Protein AF-A0A534QY47-F1 (afdb_monomer_lite)

Radius of gyration: 16.28 Å; chains: 1; bounding box: 42×30×43 Å

Foldseek 3Di:
DLVVLLVLLVVLLVVLVCLVVCVVVLLVVCVVVPNNVVLVVLCVVPVCRSVVVSNVSSVLSNLSSQLSCLVSVNDPNDPPSVVSVVVVVVVVVVVVVVVVVVVVVVVD

Secondary structure (DSSP, 8-state):
-HHHHHHHHHHHHHHHHHHHHTGGGHHHHHHHTT-HHHHHHHHHH-THHHHHHHHHHHHHHHHHHHHHHHHTTSS---TTHHHHHHHHHHHHHHHHHHHHHHHHHH--

pLDDT: mean 79.67, std 11.09, range [46.72, 92.38]

Structure (mmCIF, N/CA/C/O backbone):
data_AF-A0A534QY47-F1
#
_entry.id   AF-A0A534QY47-F1
#
loop_
_atom_site.group_PDB
_atom_site.id
_atom_site.type_symbol
_atom_site.label_atom_id
_atom_site.label_alt_id
_atom_site.label_comp_id
_atom_site.label_asym_id
_atom_site.label_entity_id
_atom_site.label_seq_id
_atom_site.pdbx_PDB_ins_code
_atom_site.Cartn_x
_atom_site.Cartn_y
_atom_site.Cartn_z
_atom_site.occupancy
_atom_site.B_iso_or_equiv
_atom_site.auth_seq_id
_atom_site.auth_comp_id
_atom_site.auth_asym_id
_atom_site.auth_atom_id
_atom_site.pdbx_PDB_model_num
ATOM 1 N N . MET A 1 1 ? -3.911 5.171 25.504 1.00 53.22 1 MET A N 1
ATOM 2 C CA . MET A 1 1 ? -4.009 4.163 24.417 1.00 53.22 1 MET A CA 1
ATOM 3 C C . MET A 1 1 ? -4.653 4.697 23.130 1.00 53.22 1 MET A C 1
ATOM 5 O O . MET A 1 1 ? -4.181 4.327 22.065 1.00 53.22 1 MET A O 1
ATOM 9 N N . MET A 1 2 ? -5.657 5.589 23.176 1.00 60.81 2 MET A N 1
ATOM 10 C CA . MET A 1 2 ? -6.335 6.099 21.962 1.00 60.81 2 MET A CA 1
ATOM 11 C C . MET A 1 2 ? -5.431 6.891 20.990 1.00 60.81 2 MET A C 1
ATOM 13 O O . MET A 1 2 ? -5.630 6.827 19.782 1.00 60.81 2 MET A O 1
ATOM 17 N N . THR A 1 3 ? -4.409 7.600 21.478 1.00 73.75 3 THR A N 1
ATOM 18 C CA . THR A 1 3 ? -3.548 8.465 20.645 1.00 73.75 3 THR A CA 1
ATOM 19 C C . THR A 1 3 ? -2.682 7.685 19.652 1.00 73.75 3 THR A C 1
ATOM 21 O O . THR A 1 3 ? -2.565 8.089 18.500 1.00 73.75 3 THR A O 1
ATOM 24 N N . ALA A 1 4 ? -2.131 6.538 20.064 1.00 78.62 4 ALA A N 1
ATOM 25 C CA . ALA A 1 4 ? -1.302 5.696 19.198 1.00 78.62 4 ALA A CA 1
ATOM 26 C C . ALA A 1 4 ? -2.110 5.108 18.030 1.00 78.62 4 ALA A C 1
ATOM 28 O O . ALA A 1 4 ? -1.6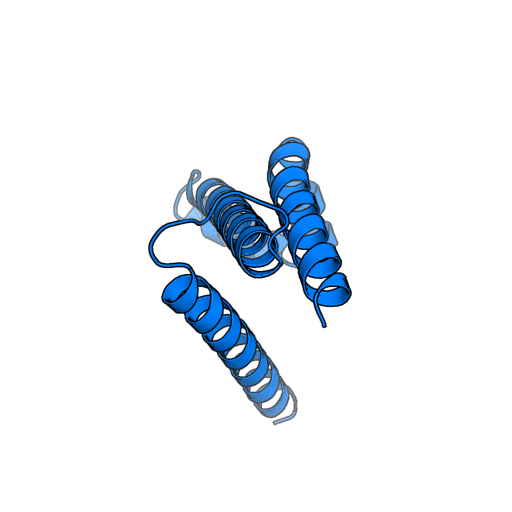52 5.125 16.892 1.00 78.62 4 ALA A O 1
ATOM 29 N N . LEU A 1 5 ? -3.347 4.671 18.294 1.00 79.94 5 LEU A N 1
ATOM 30 C CA . LEU A 1 5 ? -4.260 4.179 17.259 1.00 79.94 5 LEU A CA 1
ATOM 31 C C . LEU A 1 5 ? -4.634 5.288 16.265 1.00 79.94 5 LEU A C 1
ATOM 33 O O . LEU A 1 5 ? -4.670 5.051 15.062 1.00 79.94 5 LEU A O 1
ATOM 37 N N . ARG A 1 6 ? -4.845 6.524 16.736 1.00 79.50 6 ARG A N 1
ATOM 38 C CA . ARG A 1 6 ? -5.104 7.668 15.844 1.00 79.50 6 ARG A CA 1
ATOM 39 C C . ARG A 1 6 ? -3.925 7.949 14.921 1.00 79.50 6 ARG A C 1
ATOM 41 O O . ARG A 1 6 ? -4.141 8.129 13.728 1.00 79.50 6 ARG A O 1
ATOM 48 N N . ILE A 1 7 ? -2.707 7.968 15.463 1.00 85.38 7 ILE A N 1
ATOM 49 C CA . ILE A 1 7 ? -1.487 8.184 14.675 1.00 85.38 7 ILE A CA 1
ATOM 50 C C . ILE A 1 7 ? -1.345 7.070 13.636 1.00 85.38 7 ILE A C 1
ATOM 52 O O . ILE A 1 7 ? -1.282 7.364 12.450 1.00 85.38 7 ILE A O 1
ATOM 56 N N . ALA A 1 8 ? -1.408 5.804 14.057 1.00 82.75 8 ALA A N 1
ATOM 57 C CA . ALA A 1 8 ? -1.300 4.661 13.153 1.00 82.75 8 ALA A CA 1
ATOM 58 C C . ALA A 1 8 ? -2.367 4.681 12.043 1.00 82.75 8 ALA A C 1
ATOM 60 O O . ALA A 1 8 ? -2.062 4.423 10.879 1.00 82.75 8 ALA A O 1
ATOM 61 N N . GLY A 1 9 ? -3.609 5.036 12.380 1.00 84.75 9 GLY A N 1
ATOM 62 C CA . GLY A 1 9 ? -4.700 5.144 11.417 1.00 84.75 9 GLY A CA 1
ATOM 63 C C . GLY A 1 9 ? -4.486 6.247 10.377 1.00 84.75 9 GLY A C 1
ATOM 64 O O . GLY A 1 9 ? -4.613 5.993 9.178 1.00 84.75 9 GLY A O 1
ATOM 65 N N . TRP A 1 10 ? -4.096 7.448 10.813 1.00 87.00 10 TRP A N 1
ATOM 66 C CA . TRP A 1 10 ? -3.781 8.556 9.906 1.00 87.00 10 TRP A CA 1
ATOM 67 C C . TRP A 1 10 ? -2.542 8.285 9.052 1.00 87.00 10 TRP A C 1
ATOM 69 O O . TRP A 1 10 ? -2.553 8.592 7.863 1.00 87.00 10 TRP A O 1
ATOM 79 N N . THR A 1 11 ? -1.504 7.663 9.615 1.00 89.44 11 THR A N 1
ATOM 80 C CA . THR A 1 11 ? -0.309 7.262 8.865 1.00 89.44 11 THR A CA 1
ATOM 81 C C . THR A 1 11 ? -0.654 6.241 7.783 1.00 89.44 11 THR A C 1
ATOM 83 O O . THR A 1 11 ? -0.246 6.419 6.641 1.00 89.44 11 THR A O 1
ATOM 86 N N . ASN A 1 12 ? -1.460 5.222 8.09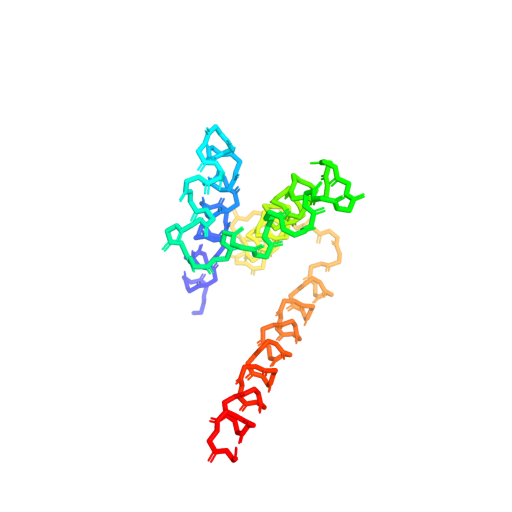1 1.00 89.69 12 ASN A N 1
ATOM 87 C CA . ASN A 1 12 ? -1.893 4.235 7.099 1.00 89.69 12 ASN A CA 1
ATOM 88 C C . ASN A 1 12 ? -2.729 4.861 5.975 1.00 89.69 12 ASN A C 1
ATOM 90 O O . ASN A 1 12 ? -2.514 4.544 4.806 1.00 89.69 12 ASN A O 1
ATOM 94 N N . LEU A 1 13 ? -3.624 5.801 6.296 1.00 88.69 13 LEU A N 1
ATOM 95 C CA . LEU A 1 13 ? -4.336 6.560 5.266 1.00 88.69 13 LEU A CA 1
ATOM 96 C C . LEU A 1 13 ? -3.386 7.392 4.400 1.00 88.69 13 LEU A C 1
ATOM 98 O O . LEU A 1 13 ? -3.509 7.372 3.177 1.00 88.69 13 LEU A O 1
ATOM 102 N N . ALA A 1 14 ? -2.428 8.090 5.011 1.00 90.88 14 ALA A N 1
ATOM 103 C CA . ALA A 1 14 ? -1.441 8.879 4.282 1.00 90.88 14 ALA A CA 1
ATOM 104 C C . ALA A 1 14 ? -0.595 8.001 3.346 1.00 90.88 14 ALA A C 1
ATOM 106 O O . ALA A 1 14 ? -0.391 8.364 2.191 1.00 90.88 14 ALA A O 1
ATOM 107 N N . ILE A 1 15 ? -0.170 6.817 3.802 1.00 89.06 15 ILE A N 1
ATOM 108 C CA . ILE A 1 15 ? 0.558 5.842 2.981 1.00 89.06 15 ILE A CA 1
ATOM 109 C C . ILE A 1 15 ? -0.315 5.357 1.820 1.00 89.06 15 ILE A C 1
ATOM 111 O O . ILE A 1 15 ? 0.154 5.334 0.683 1.00 89.06 15 ILE A O 1
ATOM 115 N N . GLY A 1 16 ? -1.578 5.001 2.071 1.00 88.12 16 GLY A N 1
ATOM 116 C CA . GLY A 1 16 ? -2.505 4.569 1.023 1.00 88.12 16 GLY A CA 1
ATOM 117 C C . GLY A 1 16 ? -2.723 5.647 -0.042 1.00 88.12 16 GLY A C 1
ATOM 118 O O . GLY A 1 16 ? -2.646 5.365 -1.236 1.00 88.12 16 GLY A O 1
ATOM 119 N N . LEU A 1 17 ? -2.905 6.903 0.377 1.00 89.94 17 LEU A N 1
ATOM 120 C CA . LEU A 1 17 ? -3.018 8.046 -0.532 1.00 89.94 17 LEU A CA 1
ATOM 121 C C . LEU A 1 17 ? -1.726 8.289 -1.315 1.00 89.94 17 LEU A C 1
ATOM 123 O O . LEU A 1 17 ? -1.790 8.534 -2.517 1.00 89.94 17 LEU A O 1
ATOM 127 N N . LEU A 1 18 ? -0.561 8.172 -0.672 1.00 88.75 18 LEU A N 1
ATOM 128 C CA . LEU A 1 18 ? 0.734 8.306 -1.338 1.00 88.75 18 LEU A CA 1
ATOM 129 C C . LEU A 1 18 ? 0.919 7.235 -2.421 1.00 88.75 18 LEU A C 1
ATOM 131 O O . LEU A 1 18 ? 1.399 7.555 -3.502 1.00 88.75 18 LEU A O 1
ATOM 135 N N . HIS A 1 19 ? 0.470 5.998 -2.184 1.00 88.06 19 HIS A N 1
ATOM 136 C CA . HIS A 1 19 ? 0.481 4.940 -3.200 1.00 88.06 19 HIS A CA 1
ATOM 137 C C . HIS A 1 19 ? -0.448 5.243 -4.384 1.00 88.06 19 HIS A C 1
ATOM 139 O O . HIS A 1 19 ? -0.180 4.813 -5.497 1.00 88.06 19 HIS A O 1
ATOM 145 N N . ILE A 1 20 ? -1.532 5.997 -4.205 1.00 88.56 20 ILE A N 1
ATOM 146 C CA . ILE A 1 20 ? -2.355 6.430 -5.345 1.00 88.56 20 ILE A CA 1
ATOM 147 C C . ILE A 1 20 ? -1.701 7.624 -6.052 1.00 88.56 20 ILE A C 1
ATOM 149 O O . ILE A 1 20 ? -1.602 7.644 -7.278 1.00 88.56 20 ILE A O 1
ATOM 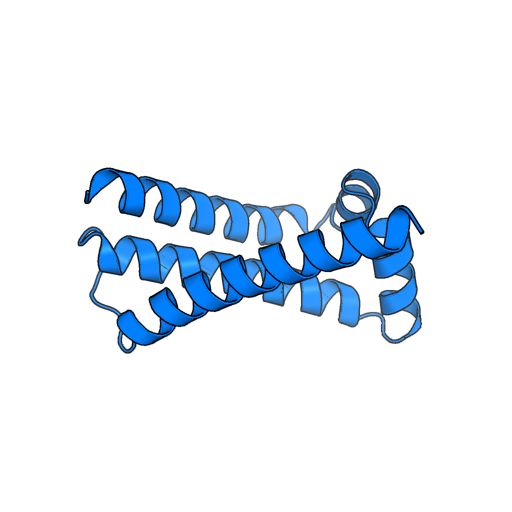153 N N . ALA A 1 21 ? -1.204 8.601 -5.295 1.00 88.25 21 ALA A N 1
ATOM 154 C CA . ALA A 1 21 ? -0.585 9.808 -5.834 1.00 88.25 21 ALA A CA 1
ATOM 155 C C . ALA A 1 21 ? 0.726 9.524 -6.583 1.00 88.25 21 ALA A C 1
ATOM 157 O O . ALA A 1 21 ? 1.040 10.199 -7.560 1.00 88.25 21 ALA A O 1
ATOM 158 N N . ALA A 1 22 ? 1.481 8.509 -6.163 1.00 86.31 22 ALA A N 1
ATOM 159 C CA . ALA A 1 22 ? 2.758 8.150 -6.765 1.00 86.31 22 ALA A CA 1
ATOM 160 C C . ALA A 1 22 ? 2.635 7.299 -8.040 1.00 86.31 22 ALA A C 1
ATOM 162 O O . ALA A 1 22 ? 3.655 6.969 -8.641 1.00 86.31 22 ALA A O 1
ATOM 163 N N . ARG A 1 23 ? 1.414 6.986 -8.498 1.00 84.25 23 ARG A N 1
ATOM 164 C CA . ARG A 1 23 ? 1.156 6.220 -9.732 1.00 84.25 23 ARG A CA 1
ATOM 165 C C . ARG A 1 23 ? 1.893 6.753 -10.968 1.00 84.25 23 ARG A C 1
ATOM 167 O O . ARG A 1 23 ? 2.522 5.949 -11.649 1.00 84.25 23 ARG A O 1
ATOM 174 N N . PRO A 1 24 ? 1.943 8.073 -11.242 1.00 88.69 24 PRO A N 1
ATOM 175 C CA . PRO A 1 24 ? 2.703 8.589 -12.385 1.00 88.69 24 PRO A CA 1
ATOM 176 C C . PRO A 1 24 ? 4.218 8.321 -12.292 1.00 88.69 24 PRO A C 1
ATOM 178 O O . PRO A 1 24 ? 4.921 8.382 -13.297 1.00 88.69 24 PRO A O 1
ATOM 181 N N . TRP A 1 25 ? 4.728 8.003 -11.097 1.00 89.62 25 TRP A N 1
ATOM 182 C CA . TRP A 1 25 ? 6.131 7.686 -10.821 1.00 89.62 25 TRP A CA 1
ATOM 183 C C . TRP A 1 25 ? 6.345 6.245 -10.348 1.00 89.62 25 TRP A C 1
ATOM 185 O O . TRP A 1 25 ? 7.429 5.926 -9.859 1.00 89.62 25 TRP A O 1
ATOM 195 N N . GLU A 1 26 ? 5.363 5.358 -10.509 1.00 86.19 26 GLU A N 1
ATOM 196 C CA . GLU A 1 26 ? 5.379 4.005 -9.93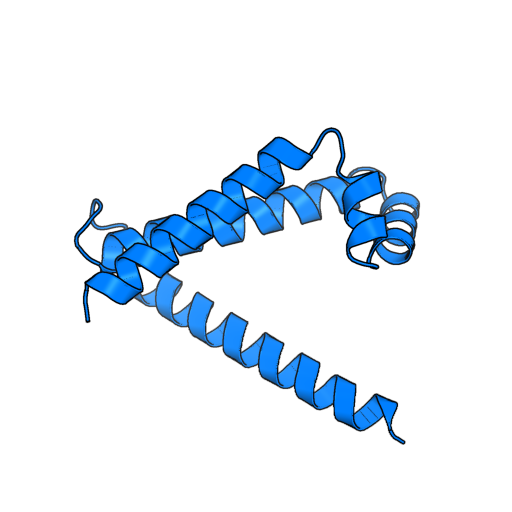7 1.00 86.19 26 GLU A CA 1
ATOM 197 C C . GLU A 1 26 ? 6.633 3.211 -10.326 1.00 86.19 26 GLU A C 1
ATOM 199 O O . GLU A 1 26 ? 7.255 2.573 -9.477 1.00 86.19 26 GLU A O 1
ATOM 204 N N . ARG A 1 27 ? 7.071 3.310 -11.589 1.00 85.75 27 ARG A N 1
ATOM 205 C CA . ARG A 1 27 ? 8.255 2.610 -12.085 1.00 85.75 27 ARG A CA 1
ATOM 206 C C . ARG A 1 27 ? 9.504 3.150 -11.407 1.00 85.75 27 ARG A C 1
ATOM 208 O O . ARG A 1 27 ? 10.292 2.386 -10.862 1.00 85.75 27 ARG A O 1
ATOM 215 N N . ARG A 1 28 ? 9.657 4.476 -11.361 1.00 88.69 28 ARG A N 1
ATOM 216 C CA . ARG A 1 28 ? 10.787 5.126 -10.685 1.00 88.69 28 ARG A CA 1
ATOM 217 C C . ARG A 1 28 ? 10.818 4.777 -9.196 1.00 88.69 28 ARG A C 1
ATOM 219 O O . ARG A 1 28 ? 11.882 4.437 -8.691 1.00 88.69 28 ARG A O 1
ATOM 226 N N . MET A 1 29 ? 9.673 4.815 -8.518 1.00 87.19 29 MET A N 1
ATOM 227 C CA . MET A 1 29 ? 9.566 4.448 -7.106 1.00 87.19 29 MET A CA 1
ATOM 228 C C . MET A 1 29 ? 9.888 2.975 -6.860 1.00 87.19 29 MET A C 1
ATOM 230 O O . MET A 1 29 ? 10.614 2.663 -5.922 1.00 87.19 29 MET A O 1
ATOM 234 N N . SER A 1 30 ? 9.433 2.079 -7.734 1.00 87.56 30 SER A N 1
ATOM 235 C CA . SER A 1 30 ? 9.727 0.647 -7.633 1.00 87.56 30 SER A CA 1
ATOM 236 C C . SER A 1 30 ? 11.233 0.384 -7.688 1.00 87.56 30 SER A C 1
ATOM 238 O O . SER A 1 30 ? 11.755 -0.386 -6.888 1.00 87.56 30 SER A O 1
ATOM 240 N N . TYR A 1 31 ? 11.961 1.080 -8.564 1.00 91.12 31 TYR A N 1
ATOM 241 C CA . TYR A 1 31 ? 13.425 1.007 -8.602 1.00 91.12 31 TYR A CA 1
ATOM 242 C C . TYR A 1 31 ? 14.095 1.630 -7.375 1.00 91.12 31 TYR A C 1
ATOM 244 O O . TYR A 1 31 ? 15.055 1.064 -6.864 1.00 91.12 31 TYR A O 1
ATOM 252 N N . TRP A 1 32 ? 13.581 2.755 -6.876 1.00 89.62 32 TRP A N 1
ATOM 253 C CA . TRP A 1 32 ? 14.104 3.407 -5.670 1.00 89.62 32 TRP A CA 1
ATOM 254 C C . TRP A 1 32 ? 13.988 2.537 -4.416 1.00 89.62 32 TRP A C 1
ATOM 256 O O . TRP A 1 32 ? 14.895 2.530 -3.592 1.00 89.62 32 TRP A O 1
ATOM 266 N N . VAL A 1 33 ? 12.894 1.787 -4.285 1.00 85.50 33 VAL A N 1
ATOM 267 C CA . VAL A 1 33 ? 12.653 0.868 -3.159 1.00 85.50 33 VAL A CA 1
ATOM 268 C C . VAL A 1 33 ? 13.322 -0.503 -3.388 1.00 85.50 33 VAL A C 1
ATOM 270 O O . VAL A 1 33 ? 13.315 -1.355 -2.507 1.00 85.50 33 VAL A O 1
ATOM 273 N N . GLY A 1 34 ? 13.940 -0.722 -4.555 1.00 88.06 34 GLY A N 1
ATOM 274 C CA . GLY A 1 34 ? 14.675 -1.949 -4.884 1.00 88.06 34 GLY A CA 1
ATOM 275 C C . GLY A 1 34 ? 13.825 -3.095 -5.445 1.00 88.06 34 GLY A C 1
ATOM 276 O O . GLY A 1 34 ? 14.374 -4.142 -5.763 1.00 88.06 34 GLY A O 1
ATOM 277 N N . ILE A 1 35 ? 12.516 -2.894 -5.638 1.00 89.38 35 ILE A N 1
ATOM 278 C CA . ILE A 1 35 ? 11.578 -3.893 -6.194 1.00 89.38 35 ILE A CA 1
ATOM 279 C C . ILE A 1 35 ? 11.379 -3.766 -7.716 1.00 89.38 35 ILE A C 1
ATOM 281 O O . ILE A 1 35 ? 10.556 -4.460 -8.308 1.00 89.38 35 ILE A O 1
ATOM 285 N N . GLY A 1 36 ? 12.100 -2.850 -8.369 1.00 90.38 36 GLY A N 1
ATOM 286 C CA . GLY A 1 36 ? 11.985 -2.562 -9.803 1.00 90.38 36 GLY A CA 1
ATOM 287 C C . GLY A 1 36 ? 12.117 -3.801 -10.700 1.00 90.38 36 GLY A C 1
ATOM 288 O O . GLY A 1 36 ? 11.218 -4.037 -11.507 1.00 90.38 36 GLY A O 1
ATOM 289 N N . PRO A 1 37 ? 13.170 -4.631 -10.548 1.00 92.06 37 PRO A N 1
ATOM 290 C CA . PRO A 1 37 ? 13.335 -5.850 -11.343 1.00 92.06 37 PRO A CA 1
ATOM 291 C C . PRO A 1 37 ? 12.172 -6.844 -11.207 1.00 92.06 37 PRO A C 1
ATOM 293 O O . PRO A 1 37 ? 11.777 -7.465 -12.198 1.00 92.06 37 PRO A O 1
ATOM 296 N N . ASP A 1 38 ? 11.596 -6.968 -10.008 1.00 89.25 38 ASP A N 1
ATOM 297 C CA . ASP A 1 38 ? 10.447 -7.839 -9.747 1.00 89.25 38 ASP A CA 1
ATOM 298 C C . ASP A 1 38 ? 9.171 -7.290 -10.386 1.00 89.25 38 ASP A C 1
ATOM 300 O O . ASP A 1 38 ? 8.422 -8.038 -11.016 1.00 89.25 38 ASP A O 1
ATOM 304 N N . MET A 1 39 ? 8.947 -5.975 -10.305 1.00 89.06 39 MET A N 1
ATOM 305 C CA . MET A 1 39 ? 7.813 -5.320 -10.963 1.00 89.06 39 MET A CA 1
ATOM 306 C C . MET A 1 39 ? 7.906 -5.421 -12.488 1.00 89.06 39 MET A C 1
ATOM 308 O O . MET A 1 39 ? 6.908 -5.725 -13.141 1.00 89.06 39 MET A O 1
ATOM 312 N N . ASP A 1 40 ? 9.102 -5.266 -13.060 1.00 91.81 40 ASP A N 1
ATOM 313 C CA . ASP A 1 40 ? 9.335 -5.475 -14.491 1.00 91.81 40 ASP A CA 1
ATOM 314 C C . ASP A 1 40 ? 9.096 -6.951 -14.875 1.00 91.81 40 ASP A C 1
ATOM 316 O O . ASP A 1 40 ? 8.551 -7.238 -15.943 1.00 91.81 40 ASP A O 1
ATOM 320 N N . ARG A 1 41 ? 9.440 -7.913 -14.005 1.00 91.31 41 ARG A N 1
ATOM 321 C CA . ARG A 1 41 ? 9.137 -9.341 -14.215 1.00 91.31 41 ARG A CA 1
ATOM 322 C C . ARG A 1 41 ? 7.634 -9.629 -14.179 1.00 91.31 41 ARG A C 1
ATOM 324 O O . ARG A 1 41 ? 7.161 -10.357 -15.050 1.00 91.31 41 ARG A O 1
ATOM 331 N N . LEU A 1 42 ? 6.889 -9.055 -13.232 1.00 88.50 42 LEU A N 1
ATOM 332 C CA . LEU A 1 42 ? 5.424 -9.153 -13.192 1.00 88.50 42 LEU A CA 1
ATOM 333 C C . LEU A 1 42 ? 4.784 -8.508 -14.427 1.00 88.50 42 LEU A C 1
ATOM 335 O O . LEU A 1 42 ? 3.872 -9.084 -15.015 1.00 88.50 42 LEU A O 1
ATOM 339 N N . GLY A 1 43 ? 5.294 -7.352 -14.859 1.00 90.06 43 GLY A N 1
ATOM 340 C CA . GLY A 1 43 ? 4.820 -6.661 -16.058 1.00 90.06 43 GLY A CA 1
ATOM 341 C C . GLY A 1 43 ? 4.994 -7.488 -17.333 1.00 90.06 43 GLY A C 1
ATOM 342 O O . GLY A 1 43 ? 4.127 -7.449 -18.204 1.00 90.06 43 GLY A O 1
ATOM 343 N N . ARG A 1 44 ? 6.060 -8.300 -17.417 1.00 92.38 44 ARG A N 1
ATOM 344 C CA . ARG A 1 44 ? 6.264 -9.257 -18.520 1.00 92.38 44 ARG A CA 1
ATOM 345 C C . ARG A 1 44 ? 5.256 -10.409 -18.527 1.00 92.38 44 ARG A C 1
ATOM 347 O O . ARG A 1 44 ? 4.989 -10.940 -19.598 1.00 92.38 44 ARG A O 1
ATOM 354 N N . MET A 1 45 ? 4.711 -10.805 -17.373 1.00 91.56 45 MET A N 1
ATOM 355 C CA . MET A 1 45 ? 3.629 -11.800 -17.318 1.00 91.56 45 MET A CA 1
ATOM 356 C C . MET A 1 45 ? 2.305 -11.187 -17.770 1.00 91.56 45 MET A C 1
ATOM 358 O O . MET A 1 45 ? 1.591 -11.777 -18.575 1.00 91.56 45 MET A O 1
ATOM 362 N N . HIS A 1 46 ? 1.980 -10.001 -17.255 1.00 90.00 46 HIS A N 1
ATOM 363 C CA . HIS A 1 46 ? 0.828 -9.230 -17.700 1.00 90.00 46 HIS A CA 1
ATOM 364 C C . HIS A 1 46 ? 0.996 -7.759 -17.311 1.00 90.00 46 HIS A C 1
ATOM 366 O O . HIS A 1 46 ? 1.235 -7.445 -16.144 1.00 90.00 46 HIS A O 1
ATOM 372 N N . PHE A 1 47 ? 0.789 -6.839 -18.257 1.00 87.69 47 PHE A N 1
ATOM 373 C CA . PHE A 1 47 ? 1.043 -5.409 -18.042 1.00 87.69 47 PHE A CA 1
ATOM 374 C C . PHE A 1 47 ? 0.237 -4.808 -16.879 1.00 87.69 47 PHE A C 1
ATOM 376 O O . PHE A 1 47 ? 0.718 -3.895 -16.223 1.00 87.69 47 PHE A O 1
ATOM 383 N N . LEU A 1 48 ? -0.962 -5.333 -16.586 1.00 89.25 48 LEU A N 1
ATOM 384 C CA . LEU A 1 48 ? -1.805 -4.884 -15.464 1.00 89.25 48 LEU A CA 1
ATOM 385 C C . LEU A 1 48 ? -1.343 -5.361 -14.080 1.00 89.25 48 LEU A C 1
ATOM 387 O O . LEU A 1 48 ? -1.778 -4.786 -13.086 1.00 89.25 48 LEU A O 1
ATOM 391 N N . LEU A 1 49 ? -0.513 -6.402 -13.976 1.00 88.25 49 LEU A N 1
ATOM 392 C CA . LEU A 1 49 ? -0.178 -7.003 -12.679 1.00 88.25 49 LEU A CA 1
ATOM 393 C C . LEU A 1 49 ? 0.552 -6.041 -11.724 1.00 88.25 49 LEU A C 1
ATOM 395 O O . LEU A 1 49 ? 0.124 -5.937 -10.572 1.00 88.25 49 LEU A O 1
ATOM 399 N N . PRO A 1 50 ? 1.582 -5.287 -12.159 1.00 87.50 50 PRO A N 1
ATOM 400 C CA . PRO A 1 50 ? 2.230 -4.294 -11.298 1.00 87.50 50 PRO A CA 1
ATOM 401 C C . PRO A 1 50 ? 1.248 -3.220 -10.813 1.00 87.50 50 PRO A C 1
ATOM 403 O O . PRO A 1 50 ? 1.234 -2.857 -9.636 1.00 87.50 50 PRO A O 1
ATOM 406 N N . TYR A 1 51 ? 0.354 -2.770 -11.699 1.00 86.38 51 TYR A N 1
ATOM 407 C CA . TYR A 1 51 ? -0.681 -1.795 -11.364 1.00 86.38 51 TYR A CA 1
ATOM 408 C C . TYR A 1 51 ? -1.700 -2.337 -10.363 1.00 86.38 51 TYR A C 1
ATOM 410 O O . TYR A 1 51 ? -2.111 -1.605 -9.460 1.00 86.38 51 TYR A O 1
ATOM 418 N N . ALA A 1 52 ? -2.121 -3.591 -10.532 1.00 87.50 52 ALA A N 1
ATOM 419 C CA . ALA A 1 52 ? -3.044 -4.262 -9.630 1.00 87.50 52 ALA A CA 1
ATOM 420 C C . ALA A 1 52 ? -2.425 -4.407 -8.236 1.00 87.50 52 ALA A C 1
ATOM 422 O O . ALA A 1 52 ? -3.089 -4.107 -7.248 1.00 87.50 52 ALA A O 1
ATOM 423 N N . LEU A 1 53 ? -1.141 -4.768 -8.152 1.00 88.00 53 LEU A N 1
ATOM 424 C CA . LEU A 1 53 ? -0.420 -4.875 -6.885 1.00 88.00 53 LEU A CA 1
ATOM 425 C C . LEU A 1 53 ? -0.294 -3.521 -6.170 1.00 88.00 53 LEU A C 1
ATOM 427 O O . LEU A 1 53 ? -0.491 -3.441 -4.956 1.00 88.00 53 LEU A O 1
ATOM 431 N N . TRP A 1 54 ? -0.038 -2.443 -6.915 1.00 87.81 54 TRP A N 1
ATOM 432 C CA . TRP A 1 54 ? -0.007 -1.082 -6.369 1.00 87.81 54 TRP A CA 1
ATOM 433 C C . TRP A 1 54 ? -1.364 -0.649 -5.806 1.00 87.81 54 TRP A C 1
ATOM 435 O O . TRP A 1 54 ? -1.437 -0.150 -4.683 1.00 87.81 54 TRP A O 1
ATOM 445 N N . ILE A 1 55 ? -2.448 -0.876 -6.556 1.00 87.25 55 ILE A N 1
ATOM 446 C CA . ILE A 1 55 ? -3.811 -0.564 -6.098 1.00 87.25 55 ILE A CA 1
ATOM 447 C C . ILE A 1 55 ? -4.189 -1.431 -4.895 1.00 87.25 55 ILE A C 1
ATOM 449 O O . ILE A 1 55 ? -4.748 -0.913 -3.933 1.00 87.25 55 ILE A O 1
ATOM 453 N N . ALA A 1 56 ? -3.855 -2.723 -4.912 1.00 88.12 56 ALA A N 1
ATOM 454 C CA . ALA A 1 56 ? -4.113 -3.632 -3.800 1.00 88.12 56 ALA A CA 1
ATOM 455 C C . ALA A 1 56 ? -3.392 -3.174 -2.525 1.00 88.12 56 ALA A C 1
ATOM 457 O O . ALA A 1 56 ? -3.996 -3.133 -1.456 1.00 88.12 56 ALA A O 1
ATOM 458 N N . THR A 1 57 ? -2.132 -2.750 -2.648 1.00 88.12 57 THR A N 1
ATOM 459 C CA . THR A 1 57 ? -1.355 -2.186 -1.537 1.00 88.12 57 THR A CA 1
ATOM 460 C C . THR A 1 57 ? -2.000 -0.906 -1.005 1.00 88.12 57 THR A C 1
ATOM 462 O O . THR A 1 57 ? -2.234 -0.788 0.198 1.00 88.12 57 THR A O 1
ATOM 465 N N . ALA A 1 58 ? -2.375 0.026 -1.888 1.00 89.00 58 ALA A N 1
ATOM 466 C CA . ALA A 1 58 ? -3.064 1.257 -1.502 1.00 89.00 58 ALA A CA 1
ATOM 467 C C . ALA A 1 58 ? -4.395 0.979 -0.781 1.00 89.00 58 ALA A C 1
ATOM 469 O O . ALA A 1 58 ? -4.685 1.590 0.248 1.00 89.00 58 ALA A O 1
ATOM 470 N N . ALA A 1 59 ? -5.183 0.030 -1.291 1.00 87.50 59 ALA A N 1
ATOM 471 C CA . ALA A 1 59 ? -6.448 -0.386 -0.701 1.00 87.50 59 ALA A CA 1
ATOM 472 C C . ALA A 1 59 ? -6.253 -1.045 0.671 1.00 87.50 59 ALA A C 1
ATOM 474 O O . ALA A 1 59 ? -7.010 -0.751 1.593 1.00 87.50 59 ALA A O 1
ATOM 475 N N . ALA A 1 60 ? -5.222 -1.879 0.836 1.00 86.94 60 ALA A N 1
ATOM 476 C CA . ALA A 1 60 ? -4.891 -2.502 2.115 1.00 86.94 60 ALA A CA 1
ATOM 477 C C . ALA A 1 60 ? -4.524 -1.449 3.172 1.00 86.94 60 ALA A C 1
ATOM 479 O O . ALA A 1 60 ? -5.116 -1.430 4.252 1.00 86.94 60 ALA A O 1
ATOM 480 N N . PHE A 1 61 ? -3.622 -0.517 2.846 1.00 88.12 61 PHE A N 1
ATOM 481 C CA . PHE A 1 61 ? -3.274 0.594 3.739 1.00 88.12 61 PHE A CA 1
ATOM 482 C C . PHE A 1 61 ? -4.476 1.498 4.036 1.00 88.12 61 PHE A C 1
ATOM 484 O O . PHE A 1 61 ? -4.697 1.867 5.189 1.00 88.12 61 PHE A O 1
ATOM 491 N N . GLY A 1 62 ? -5.302 1.795 3.030 1.00 88.12 62 GLY A N 1
ATOM 492 C CA . GLY A 1 62 ? -6.539 2.553 3.199 1.00 88.12 62 GLY A CA 1
ATOM 493 C C . GLY A 1 62 ? -7.516 1.873 4.161 1.00 88.12 62 GLY A C 1
ATOM 494 O O . GLY A 1 62 ? -7.989 2.495 5.113 1.00 88.12 62 GLY A O 1
ATOM 495 N N . ALA A 1 63 ? -7.767 0.576 3.967 1.00 85.56 63 ALA A N 1
ATOM 496 C CA . ALA A 1 63 ? -8.632 -0.217 4.831 1.00 85.56 63 ALA A CA 1
ATOM 497 C C . ALA A 1 63 ? -8.090 -0.261 6.265 1.00 85.56 63 ALA A C 1
ATOM 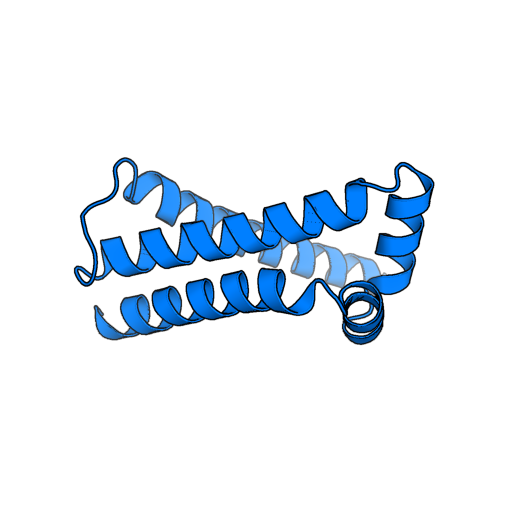499 O O . ALA A 1 63 ? -8.814 0.069 7.204 1.00 85.56 63 ALA A O 1
ATOM 500 N N . PHE A 1 64 ? -6.808 -0.588 6.453 1.00 84.25 64 PHE A N 1
ATOM 501 C CA . PHE A 1 64 ? -6.194 -0.610 7.780 1.00 84.25 64 PHE A CA 1
ATOM 502 C C . PHE A 1 64 ? -6.224 0.761 8.459 1.00 84.25 64 PHE A C 1
ATOM 504 O O . PHE A 1 64 ? -6.488 0.835 9.660 1.00 84.25 64 PHE A O 1
ATOM 511 N N . GLY A 1 65 ? -6.019 1.847 7.714 1.00 85.81 65 GLY A N 1
ATOM 512 C CA . GLY A 1 65 ? -6.142 3.212 8.221 1.00 85.81 65 GLY A CA 1
ATOM 513 C C . GLY A 1 65 ? -7.550 3.527 8.726 1.00 85.81 65 GLY A C 1
ATOM 514 O O . GLY A 1 65 ? -7.713 3.933 9.879 1.00 85.81 65 GLY A O 1
ATOM 515 N N . LEU A 1 66 ? -8.574 3.252 7.911 1.00 84.94 66 LEU A N 1
ATOM 516 C CA . LEU A 1 66 ? -9.980 3.453 8.281 1.00 84.94 66 LEU A CA 1
ATOM 517 C C . LEU A 1 66 ? -10.385 2.616 9.499 1.00 84.94 66 LEU A C 1
ATOM 519 O O . LEU A 1 66 ? -11.003 3.138 10.427 1.00 84.94 66 LEU A O 1
ATOM 523 N N . TYR A 1 67 ? -10.008 1.337 9.536 1.00 81.50 67 TYR A N 1
ATOM 524 C CA . TYR A 1 67 ? -10.335 0.456 10.658 1.00 81.50 67 TYR A CA 1
ATOM 525 C C . TYR A 1 67 ? -9.614 0.851 11.948 1.00 81.50 67 TYR A C 1
ATOM 527 O O . TYR A 1 67 ? -10.219 0.807 13.019 1.00 81.50 67 TYR A O 1
ATOM 535 N N . THR A 1 68 ? -8.362 1.305 11.863 1.00 81.44 68 THR A N 1
ATOM 536 C CA . THR A 1 68 ? -7.616 1.776 13.039 1.00 81.44 68 THR A CA 1
ATOM 537 C C . THR A 1 68 ? -8.197 3.094 13.571 1.00 81.44 68 THR A C 1
ATOM 539 O O . THR A 1 68 ? -8.349 3.250 14.782 1.00 81.44 68 THR A O 1
ATOM 542 N N . LEU A 1 69 ? -8.613 4.018 12.693 1.00 82.31 69 LEU A N 1
ATOM 543 C CA . LEU A 1 69 ? -9.313 5.249 13.094 1.00 82.31 69 LEU A CA 1
ATOM 544 C C . LEU A 1 69 ? -10.693 4.971 13.704 1.00 82.31 69 LEU A C 1
ATOM 546 O O . LEU A 1 69 ? -11.078 5.632 14.672 1.00 82.31 69 LEU A O 1
ATOM 550 N N . SER A 1 70 ? -11.410 3.979 13.171 1.00 80.88 70 SER A N 1
ATOM 551 C CA . SER A 1 70 ? -12.677 3.493 13.725 1.00 80.88 70 SER A CA 1
ATOM 552 C C . SER A 1 70 ? -12.474 2.913 15.133 1.00 80.88 70 SER A C 1
ATOM 554 O O . SER A 1 70 ? -13.161 3.313 16.070 1.00 80.88 70 SER A O 1
ATOM 556 N N . ALA A 1 71 ? -11.456 2.065 15.325 1.00 77.75 71 ALA A N 1
ATOM 557 C CA . ALA A 1 71 ? -11.101 1.499 16.631 1.00 77.75 71 ALA A CA 1
ATOM 558 C C . ALA A 1 71 ? -10.644 2.558 17.652 1.00 77.75 71 ALA A C 1
ATOM 560 O O . ALA A 1 71 ? -10.832 2.385 18.854 1.00 77.75 71 ALA A O 1
ATOM 561 N N . ALA A 1 72 ? -10.077 3.674 17.187 1.00 77.56 72 ALA A N 1
ATOM 562 C CA . ALA A 1 72 ? -9.683 4.798 18.030 1.00 77.56 72 ALA A CA 1
ATOM 563 C C . ALA A 1 72 ? -10.847 5.723 18.442 1.00 77.56 72 ALA A C 1
ATOM 565 O O . ALA A 1 72 ? -10.603 6.763 19.056 1.00 77.56 72 ALA A O 1
ATOM 566 N N . GLY A 1 73 ? -12.090 5.414 18.048 1.00 73.31 73 GLY A N 1
ATOM 567 C CA . GLY A 1 73 ? -13.264 6.258 18.298 1.00 73.31 73 GLY A CA 1
ATOM 568 C C . GLY A 1 73 ? -13.247 7.595 17.546 1.00 73.31 73 GLY A C 1
ATOM 569 O O . GLY A 1 73 ? -14.049 8.473 17.839 1.00 73.31 73 GLY A O 1
ATOM 570 N N . SER A 1 74 ? -12.323 7.774 16.594 1.00 66.88 74 SER A N 1
ATOM 571 C CA . SER A 1 74 ? -12.172 9.013 15.812 1.00 66.88 74 SER A CA 1
ATOM 572 C C . SER A 1 74 ? -12.941 8.986 14.491 1.00 66.88 74 SER A C 1
ATOM 574 O O . SER A 1 74 ? -12.970 9.987 13.781 1.00 66.88 74 SER A O 1
ATOM 576 N N . PHE A 1 75 ? -13.548 7.848 14.147 1.00 67.50 75 PHE A N 1
ATOM 577 C CA . PHE A 1 75 ? -14.326 7.658 12.929 1.00 67.50 75 PHE A CA 1
ATOM 578 C C . PHE A 1 75 ? -15.554 6.777 13.189 1.00 67.50 75 PHE A C 1
ATOM 580 O O . PHE A 1 75 ? -15.655 6.128 14.231 1.00 67.50 75 PHE A O 1
ATOM 587 N N . ARG A 1 76 ? -16.494 6.741 12.235 1.00 64.75 76 ARG A N 1
ATOM 588 C CA . ARG A 1 76 ? -17.712 5.920 12.320 1.00 64.75 76 ARG A CA 1
ATOM 589 C C . ARG A 1 76 ? -17.353 4.442 12.527 1.00 64.75 76 ARG A C 1
ATOM 591 O O . ARG A 1 76 ? -16.417 3.931 11.910 1.00 64.75 76 ARG A O 1
ATOM 598 N N . SER A 1 77 ? -18.114 3.760 13.383 1.00 60.06 77 SER A N 1
ATOM 599 C CA . SER A 1 77 ? -18.034 2.308 13.582 1.00 60.06 77 SER A CA 1
ATOM 600 C C . SER A 1 77 ? -18.241 1.587 12.247 1.00 60.06 77 SER A C 1
ATOM 602 O O . SER A 1 77 ? -19.338 1.635 11.687 1.00 60.06 77 SER A O 1
ATOM 604 N N . LEU A 1 78 ? -17.198 0.927 11.743 1.00 63.72 78 LEU A N 1
ATOM 605 C CA . LEU A 1 78 ? -17.266 0.089 10.547 1.00 63.72 78 LEU A CA 1
ATOM 606 C C . LEU A 1 78 ? -17.653 -1.351 10.936 1.00 63.72 78 LEU A C 1
ATOM 608 O O . LEU A 1 78 ? -17.164 -1.860 11.951 1.00 63.72 78 LEU A O 1
ATOM 612 N N . PRO A 1 79 ? -18.515 -2.035 10.156 1.00 62.62 79 PRO A N 1
ATOM 613 C CA . PRO A 1 79 ? -18.796 -3.451 10.379 1.00 62.62 79 PRO A CA 1
ATOM 614 C C . PRO A 1 79 ? -17.497 -4.266 10.254 1.00 62.62 79 PRO A C 1
ATOM 616 O O . PRO A 1 79 ? -16.608 -3.897 9.498 1.00 62.62 79 PRO A O 1
ATOM 619 N N . PHE A 1 80 ? -17.365 -5.361 11.010 1.00 61.91 80 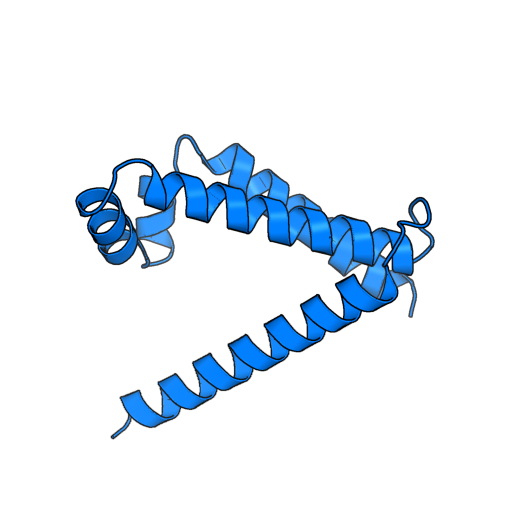PHE A N 1
ATOM 620 C CA . PHE A 1 80 ? -16.172 -6.232 11.028 1.00 61.91 80 PHE A CA 1
ATOM 621 C C . PHE A 1 80 ? -14.864 -5.608 11.562 1.00 61.91 80 PHE A C 1
ATOM 623 O O . PHE A 1 80 ? -13.793 -6.184 11.370 1.00 61.91 80 PHE A O 1
ATOM 630 N N . ALA A 1 81 ? -14.923 -4.503 12.317 1.00 58.69 81 ALA A N 1
ATOM 631 C CA . ALA A 1 81 ? -13.728 -3.829 12.844 1.00 58.69 81 ALA A CA 1
ATOM 632 C C . ALA A 1 81 ? -12.758 -4.738 13.621 1.00 58.69 81 ALA A C 1
ATOM 634 O O . ALA A 1 81 ? -11.546 -4.627 13.454 1.00 58.69 81 ALA A O 1
ATOM 635 N N . LYS A 1 82 ? -13.271 -5.688 14.414 1.00 59.59 82 LYS A N 1
ATOM 636 C CA . LYS A 1 82 ? -12.424 -6.671 15.110 1.00 59.59 82 LYS A CA 1
ATOM 637 C C . LYS A 1 82 ? -11.670 -7.566 14.123 1.00 59.59 82 LYS A C 1
ATOM 639 O O . LYS A 1 82 ? -10.463 -7.718 14.256 1.00 59.59 82 LYS A O 1
ATOM 644 N N . ALA A 1 83 ? -12.360 -8.118 13.125 1.00 61.03 83 ALA A N 1
ATOM 645 C CA . ALA A 1 83 ? -11.757 -9.010 12.136 1.00 61.03 83 ALA A CA 1
ATOM 646 C C . ALA A 1 83 ? -10.688 -8.293 11.301 1.00 61.03 83 ALA A C 1
ATOM 648 O O . ALA A 1 83 ? -9.625 -8.859 11.060 1.00 61.03 83 ALA A O 1
ATOM 649 N N . ALA A 1 84 ? -10.930 -7.034 10.927 1.00 61.44 84 ALA A N 1
ATOM 650 C CA . ALA A 1 84 ? -9.946 -6.221 10.225 1.00 61.44 84 ALA A CA 1
ATOM 651 C C . ALA A 1 84 ? -8.689 -5.982 11.074 1.00 61.44 84 ALA A C 1
ATOM 653 O O . ALA A 1 84 ? -7.594 -6.244 10.595 1.00 61.44 84 ALA A O 1
ATOM 654 N N . VAL A 1 85 ? -8.837 -5.581 12.344 1.00 64.50 85 VAL A N 1
ATOM 655 C CA . VAL A 1 85 ? -7.700 -5.377 13.263 1.00 64.50 85 VAL A CA 1
ATOM 656 C C . VAL A 1 85 ? -6.912 -6.671 13.483 1.00 64.50 85 VAL A C 1
ATOM 658 O O . VAL A 1 85 ? -5.684 -6.658 13.416 1.00 64.50 85 VAL A O 1
ATOM 661 N N . PHE A 1 86 ? -7.597 -7.799 13.693 1.00 70.69 86 PHE A N 1
ATOM 662 C CA . PHE A 1 86 ? -6.939 -9.103 13.815 1.00 70.69 86 PHE A CA 1
ATOM 663 C C . PHE A 1 86 ? -6.205 -9.498 12.535 1.00 70.69 86 PHE A C 1
ATOM 665 O O . PHE A 1 86 ? -5.091 -10.006 12.614 1.00 70.69 86 PHE A O 1
ATOM 672 N N . SER A 1 87 ? -6.785 -9.216 11.368 1.00 68.44 87 SER A N 1
ATOM 673 C CA . SER A 1 87 ? -6.142 -9.472 10.077 1.00 68.44 87 SER A CA 1
ATOM 674 C C . SER A 1 87 ? -4.895 -8.611 9.896 1.00 68.44 87 SER A C 1
ATOM 676 O O . SER A 1 87 ? -3.882 -9.128 9.442 1.00 68.44 87 SER A O 1
ATOM 678 N N . THR A 1 88 ? -4.918 -7.337 10.307 1.00 64.31 88 THR A N 1
ATOM 679 C CA . THR A 1 88 ? -3.728 -6.473 10.283 1.00 64.31 88 THR A CA 1
ATOM 680 C C . THR A 1 88 ? -2.618 -7.049 11.147 1.00 64.31 88 THR A C 1
ATOM 682 O O . THR A 1 88 ? -1.494 -7.196 10.682 1.00 64.31 88 THR A O 1
ATOM 685 N N . ILE A 1 89 ? -2.937 -7.411 12.394 1.00 72.75 89 ILE A N 1
ATOM 686 C CA . ILE A 1 89 ? -1.965 -7.970 13.339 1.00 72.75 89 ILE A CA 1
ATOM 687 C C . ILE A 1 89 ? -1.399 -9.283 12.793 1.00 72.75 89 ILE A C 1
ATOM 689 O O . ILE A 1 89 ? -0.184 -9.463 12.775 1.00 72.75 89 ILE A O 1
ATOM 693 N N . ALA A 1 90 ? -2.260 -10.173 12.297 1.00 71.69 90 ALA A N 1
ATOM 694 C CA . ALA A 1 90 ? -1.852 -11.441 11.705 1.00 71.69 90 ALA A CA 1
ATOM 695 C C . ALA A 1 90 ? -0.958 -11.238 10.475 1.00 71.69 90 ALA A C 1
ATOM 697 O O . ALA A 1 90 ? 0.055 -11.920 10.346 1.00 71.69 90 ALA A O 1
ATOM 698 N N . LEU A 1 91 ? -1.283 -10.276 9.608 1.00 73.69 91 LEU A N 1
ATOM 699 C CA . LEU A 1 91 ? -0.474 -9.949 8.437 1.00 73.69 91 LEU A CA 1
ATOM 700 C C . LEU A 1 91 ? 0.889 -9.379 8.850 1.00 73.69 91 LEU A C 1
ATOM 702 O O . LEU A 1 91 ? 1.908 -9.812 8.326 1.00 73.69 91 LEU A O 1
ATOM 706 N N . THR A 1 92 ? 0.932 -8.450 9.811 1.00 72.44 92 THR A N 1
ATOM 707 C CA . THR A 1 92 ? 2.188 -7.876 10.317 1.00 72.44 92 THR A CA 1
ATOM 708 C C . THR A 1 92 ? 3.072 -8.945 10.948 1.00 72.44 92 THR A C 1
ATOM 710 O O . THR A 1 92 ? 4.259 -9.011 10.639 1.00 72.44 92 THR A O 1
ATOM 713 N N . ILE A 1 93 ? 2.502 -9.815 11.783 1.00 74.81 93 ILE A N 1
ATOM 714 C CA . ILE A 1 93 ? 3.227 -10.943 12.372 1.00 74.81 93 ILE A CA 1
ATOM 715 C C . ILE A 1 93 ? 3.712 -11.884 11.265 1.00 74.81 93 ILE A C 1
ATOM 717 O O . ILE A 1 93 ? 4.892 -12.212 11.230 1.00 74.81 93 ILE A O 1
ATOM 721 N N . GLY A 1 94 ? 2.850 -12.260 10.319 1.00 76.44 94 GLY A N 1
ATOM 722 C CA . GLY A 1 94 ? 3.216 -13.121 9.194 1.00 76.44 94 GLY A CA 1
ATOM 723 C C . GLY A 1 94 ? 4.369 -12.555 8.362 1.00 76.44 94 GLY A C 1
ATOM 724 O O . GLY A 1 94 ? 5.309 -13.278 8.048 1.00 76.44 94 GLY A O 1
ATOM 725 N N . VAL A 1 95 ? 4.350 -11.252 8.073 1.00 77.19 95 VAL A N 1
ATOM 726 C CA . VAL A 1 95 ? 5.444 -10.561 7.376 1.00 77.19 95 VAL A CA 1
ATOM 727 C C . VAL A 1 95 ? 6.726 -10.574 8.208 1.00 77.19 95 VAL A C 1
ATOM 729 O O . VAL A 1 95 ? 7.779 -10.888 7.665 1.00 77.19 95 VAL A O 1
ATOM 732 N N . LEU A 1 96 ? 6.665 -10.297 9.515 1.00 73.00 96 LEU A N 1
ATOM 733 C CA . LEU A 1 96 ? 7.842 -10.355 10.392 1.00 73.00 96 LEU A CA 1
ATOM 734 C C . LEU A 1 96 ? 8.457 -11.759 10.438 1.00 73.00 96 LEU A C 1
ATOM 736 O O . LEU A 1 96 ? 9.675 -11.893 10.355 1.00 73.00 96 LEU A O 1
ATOM 740 N N . TYR A 1 97 ? 7.626 -12.801 10.514 1.00 75.00 97 TYR A N 1
ATOM 741 C CA . TYR A 1 97 ? 8.083 -14.190 10.475 1.00 75.00 97 TYR A CA 1
ATOM 742 C C . TYR A 1 97 ? 8.684 -14.564 9.119 1.00 75.00 97 TYR A C 1
ATOM 744 O O . TYR A 1 97 ? 9.713 -15.229 9.085 1.00 75.00 97 TYR A O 1
ATOM 752 N N . LEU A 1 98 ? 8.094 -14.119 8.006 1.00 72.25 98 LEU A N 1
ATOM 753 C CA . LEU A 1 98 ? 8.640 -14.358 6.667 1.00 72.25 98 LEU A CA 1
ATOM 754 C C . LEU A 1 98 ? 9.972 -13.634 6.451 1.00 72.25 98 LEU A C 1
ATOM 756 O O . LEU A 1 98 ? 10.900 -14.227 5.911 1.00 72.25 98 LEU A O 1
ATOM 760 N N . VAL A 1 99 ? 10.089 -12.383 6.900 1.00 74.25 99 VAL A N 1
ATOM 761 C CA . VAL A 1 99 ? 11.339 -11.610 6.835 1.00 74.25 99 VAL A CA 1
ATOM 762 C C . VAL A 1 99 ? 12.411 -12.241 7.723 1.00 74.25 99 VAL A C 1
ATOM 764 O O . VAL A 1 99 ? 13.542 -12.413 7.275 1.00 74.25 99 VAL A O 1
ATOM 767 N N . GLY A 1 100 ? 12.057 -12.643 8.947 1.00 70.62 100 GLY A N 1
ATOM 768 C CA . GLY A 1 100 ? 12.964 -13.349 9.854 1.00 70.62 100 GLY A CA 1
ATOM 769 C C . GLY A 1 100 ? 13.422 -14.696 9.289 1.00 70.62 100 GLY A C 1
ATOM 770 O O . GLY A 1 100 ? 14.617 -14.980 9.256 1.00 70.62 100 GLY A O 1
ATOM 771 N N . ALA A 1 101 ? 12.500 -15.497 8.752 1.00 70.06 101 ALA A N 1
ATOM 772 C CA . ALA A 1 101 ? 12.830 -16.753 8.084 1.00 70.06 101 ALA A CA 1
ATOM 773 C C . ALA A 1 101 ? 13.750 -16.518 6.878 1.00 70.06 101 ALA A C 1
ATOM 775 O O . ALA A 1 101 ? 14.767 -17.188 6.740 1.00 70.06 101 ALA A O 1
ATOM 776 N N . TRP A 1 102 ? 13.452 -15.520 6.043 1.00 66.75 102 TRP A N 1
ATOM 777 C CA . TRP A 1 102 ? 14.287 -15.154 4.900 1.00 66.75 102 TRP A CA 1
ATOM 778 C C . TRP A 1 102 ? 15.700 -14.716 5.311 1.00 66.75 102 TRP A C 1
ATOM 780 O O . TRP A 1 102 ? 16.662 -15.072 4.633 1.00 66.75 102 TRP A O 1
ATOM 790 N N . SER A 1 103 ? 15.856 -13.993 6.428 1.00 66.50 103 SER A N 1
ATOM 791 C CA . SER A 1 103 ? 17.188 -13.636 6.939 1.00 66.50 103 SER A CA 1
ATOM 792 C C . SER A 1 103 ? 18.011 -14.851 7.370 1.00 66.50 103 SER A C 1
ATOM 794 O O . SER A 1 103 ? 19.208 -14.869 7.115 1.00 66.50 103 SER A O 1
ATOM 796 N N . LEU A 1 104 ? 17.376 -15.896 7.915 1.00 67.50 104 LEU A N 1
ATOM 797 C CA . LEU A 1 104 ? 18.065 -17.130 8.311 1.00 67.50 104 LEU A CA 1
ATOM 798 C C . LEU A 1 104 ? 18.584 -17.928 7.105 1.00 67.50 104 LEU A C 1
ATOM 800 O O . LEU A 1 104 ? 19.630 -18.559 7.198 1.00 67.50 104 LEU A O 1
ATOM 804 N N . PHE A 1 105 ? 17.888 -17.886 5.965 1.00 68.19 105 PHE A N 1
ATOM 805 C CA . PHE A 1 105 ? 18.316 -18.580 4.742 1.00 68.19 105 PHE A CA 1
ATOM 806 C C . PHE A 1 105 ? 19.342 -17.804 3.908 1.00 68.19 105 PHE A C 1
ATOM 808 O O . PHE A 1 105 ? 19.952 -18.381 3.015 1.00 68.19 105 PHE A O 1
ATOM 815 N N . LYS A 1 106 ? 19.530 -16.503 4.159 1.00 56.41 106 LYS A N 1
ATOM 816 C CA . LYS A 1 106 ? 20.509 -15.680 3.430 1.00 56.41 106 LYS A CA 1
ATOM 817 C C . LYS A 1 106 ? 21.929 -15.790 4.008 1.00 56.41 106 LYS A C 1
ATOM 819 O O . LYS A 1 106 ? 22.874 -15.380 3.342 1.00 56.41 106 LYS A O 1
ATOM 824 N N . GLU A 1 107 ? 22.067 -16.324 5.222 1.00 51.97 107 GLU A N 1
ATOM 825 C CA . GLU A 1 107 ? 23.347 -16.521 5.923 1.00 51.97 107 GLU A CA 1
ATOM 826 C C . GLU A 1 107 ? 23.865 -17.977 5.876 1.00 51.97 107 GLU A C 1
ATOM 828 O O . GLU A 1 107 ? 24.880 -18.273 6.505 1.00 51.97 107 GLU A O 1
ATOM 833 N N . GLY A 1 108 ? 23.194 -18.876 5.142 1.00 46.72 108 GLY A N 1
ATOM 834 C CA . GLY A 1 108 ? 23.558 -20.295 4.991 1.00 46.72 108 GLY A CA 1
ATOM 835 C C . GLY A 1 108 ? 24.197 -20.644 3.654 1.00 46.72 108 GLY A C 1
ATOM 836 O O . GLY A 1 108 ? 23.797 -20.040 2.633 1.00 46.72 108 GLY A O 1
#

Sequence (108 aa):
MMTALRIAGWTNLAIGLLHIAARPWERRMSYWVGIGPDMDRLGRMHFLLPYALWIATAAAFGAFGLYTLSAAGSFRSLPFAKAAVFSTIALTIGVLYLVGAWSLFKEG